Protein AF-A0ABD0P359-F1 (afdb_monomer_lite)

Organism: Cirrhinus mrigala (NCBI:txid683832)

Secondary structure (DSSP, 8-state):
---HHHHHHHHHHHHHHHHS-----HHHHHHHHHHHHHHHHHHHHHHHHTT-HHHHHHHH--

InterPro domains:
  IPR011990 Tetratricopeptide-like helical domain superfamily [G3DSA:1.25.40.10] (1-62)
  IPR011990 Tetratricopeptide-like helical domain superfamily [SSF48452] (2-62)
  IPR050754 Peptidyl-prolyl cis-trans isomerase FKBP4/5/8-like [PTHR46512] (1-62)

Structure (mmCIF, N/CA/C/O backbone):
data_AF-A0ABD0P359-F1
#
_entry.id   AF-A0ABD0P359-F1
#
loop_
_atom_site.group_PDB
_atom_site.id
_atom_site.type_symbol
_atom_site.label_atom_id
_atom_site.label_alt_id
_atom_site.label_comp_id
_atom_site.label_asym_id
_atom_site.label_entity_id
_atom_site.label_seq_id
_atom_site.pdbx_PDB_ins_code
_atom_site.Cartn_x
_atom_site.Cartn_y
_atom_site.Cartn_z
_atom_site.occupancy
_atom_site.B_iso_or_equiv
_atom_site.auth_seq_id
_atom_site.auth_comp_id
_atom_site.auth_asym_id
_atom_site.auth_atom_id
_atom_site.pdbx_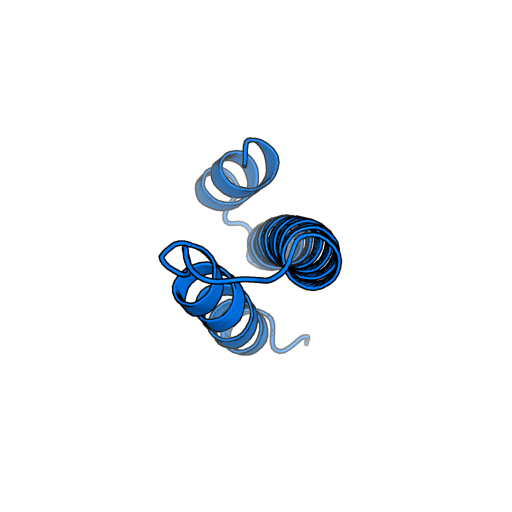PDB_model_num
ATOM 1 N N . GLU A 1 1 ? -20.487 -9.350 7.960 1.00 65.44 1 GLU A N 1
ATOM 2 C CA . GLU A 1 1 ? -19.494 -8.250 7.952 1.00 65.44 1 GLU A CA 1
ATOM 3 C C . GLU A 1 1 ? -18.334 -8.569 7.016 1.00 65.44 1 GLU A C 1
ATOM 5 O O . GLU A 1 1 ? -18.079 -9.743 6.761 1.00 65.44 1 GLU A O 1
ATOM 10 N N . GLY A 1 2 ? -17.658 -7.547 6.480 1.00 84.44 2 GLY A N 1
ATOM 11 C CA . GLY A 1 2 ? -16.491 -7.719 5.606 1.00 84.44 2 GLY A CA 1
ATOM 12 C C . GLY A 1 2 ? -15.195 -7.928 6.397 1.00 84.44 2 GLY A C 1
ATOM 13 O O . GLY A 1 2 ? -14.986 -7.310 7.437 1.00 84.44 2 GLY A O 1
ATOM 14 N N . LYS A 1 3 ? -14.293 -8.781 5.898 1.00 96.06 3 LYS A N 1
ATOM 15 C CA . LYS A 1 3 ? -12.989 -9.102 6.517 1.00 96.06 3 LYS A CA 1
ATOM 16 C C . LYS A 1 3 ? -11.920 -8.027 6.227 1.00 96.06 3 LYS A C 1
ATOM 18 O O . LYS A 1 3 ? -10.805 -8.349 5.820 1.00 96.06 3 LYS A O 1
ATOM 23 N N . TYR A 1 4 ? -12.245 -6.746 6.419 1.00 97.62 4 TYR A N 1
ATOM 24 C CA . TYR A 1 4 ? -11.416 -5.611 5.971 1.00 97.62 4 TYR A CA 1
ATOM 25 C C . TYR A 1 4 ? -10.027 -5.569 6.616 1.00 97.62 4 TYR A C 1
ATOM 27 O O . TYR A 1 4 ? -9.040 -5.315 5.932 1.00 97.62 4 TYR A O 1
ATOM 35 N N . LYS A 1 5 ? -9.922 -5.925 7.902 1.00 96.88 5 LYS A N 1
ATOM 36 C CA . LYS A 1 5 ? -8.629 -6.028 8.596 1.00 96.88 5 LYS A CA 1
ATOM 37 C C . LYS A 1 5 ? -7.722 -7.108 7.999 1.00 96.88 5 LYS A C 1
ATOM 39 O O . LYS A 1 5 ? -6.511 -6.947 7.964 1.00 96.88 5 LYS A O 1
ATOM 44 N N . GLN A 1 6 ? -8.291 -8.217 7.528 1.00 97.94 6 GLN A N 1
ATOM 45 C CA . GLN A 1 6 ? -7.515 -9.272 6.867 1.00 97.94 6 GLN A CA 1
ATOM 46 C C . GLN A 1 6 ? -7.150 -8.868 5.435 1.00 97.94 6 GLN A C 1
ATOM 48 O O . GLN A 1 6 ? -6.033 -9.130 4.996 1.00 97.94 6 GLN A O 1
ATOM 53 N N . ALA A 1 7 ? -8.061 -8.193 4.728 1.00 98.31 7 ALA A N 1
ATOM 54 C CA . ALA A 1 7 ? -7.806 -7.665 3.391 1.00 98.31 7 ALA A CA 1
ATOM 55 C C . ALA A 1 7 ? -6.672 -6.625 3.396 1.00 98.31 7 ALA A C 1
ATOM 57 O O . ALA A 1 7 ? -5.762 -6.714 2.574 1.00 98.31 7 ALA A O 1
ATOM 58 N N . SER A 1 8 ? -6.657 -5.705 4.368 1.00 98.19 8 SER A N 1
ATOM 59 C CA . SER A 1 8 ? -5.601 -4.691 4.480 1.00 98.19 8 SER A CA 1
ATOM 60 C C . SER A 1 8 ? -4.211 -5.304 4.688 1.00 98.19 8 SER A C 1
ATOM 62 O O . SER A 1 8 ? -3.235 -4.796 4.144 1.00 98.19 8 SER A O 1
ATOM 64 N N . VAL A 1 9 ? -4.100 -6.441 5.386 1.00 98.19 9 VAL A N 1
ATOM 65 C CA . VAL A 1 9 ? -2.829 -7.180 5.508 1.00 98.19 9 VAL A CA 1
ATOM 66 C C . VAL A 1 9 ? -2.333 -7.677 4.146 1.00 98.19 9 VAL A C 1
ATOM 68 O O . VAL A 1 9 ? -1.134 -7.617 3.886 1.00 98.19 9 VAL A O 1
ATOM 71 N N . GLN A 1 10 ? -3.225 -8.134 3.263 1.00 98.44 10 GLN A N 1
ATOM 72 C CA . GLN A 1 10 ? -2.828 -8.605 1.930 1.00 98.44 10 GLN A CA 1
ATOM 73 C C . GLN A 1 10 ? -2.383 -7.450 1.031 1.00 98.44 10 GLN A C 1
ATOM 75 O O . GLN A 1 10 ? -1.333 -7.541 0.403 1.00 98.44 10 GLN A O 1
ATOM 80 N N . TYR A 1 11 ? -3.113 -6.333 1.020 1.00 98.50 11 TYR A N 1
ATOM 81 C CA . TYR A 1 11 ? -2.719 -5.173 0.216 1.00 98.50 11 TYR A CA 1
ATOM 82 C C . TYR A 1 11 ? -1.409 -4.534 0.704 1.00 98.50 11 TYR A C 1
ATOM 84 O O . TYR A 1 11 ? -0.576 -4.157 -0.117 1.00 98.50 11 TYR A O 1
ATOM 92 N N . LYS A 1 12 ? -1.155 -4.504 2.022 1.00 98.25 12 LYS A N 1
ATOM 93 C CA . LYS A 1 12 ? 0.143 -4.068 2.575 1.00 98.25 12 LYS A CA 1
ATOM 94 C C . LYS A 1 12 ? 1.316 -4.913 2.075 1.00 98.25 12 LYS A C 1
ATOM 96 O O . LYS A 1 12 ? 2.389 -4.367 1.845 1.00 98.25 12 LYS A O 1
ATOM 101 N N . ARG A 1 13 ? 1.128 -6.226 1.886 1.00 98.00 13 ARG A N 1
ATOM 102 C CA . ARG A 1 13 ? 2.174 -7.103 1.327 1.00 98.00 13 ARG A CA 1
ATOM 103 C C . ARG A 1 13 ? 2.514 -6.733 -0.110 1.00 98.00 13 ARG A C 1
ATOM 105 O O . ARG A 1 13 ? 3.689 -6.682 -0.440 1.00 98.00 13 ARG A O 1
ATOM 112 N N . ILE A 1 14 ? 1.504 -6.426 -0.926 1.00 97.62 14 ILE A N 1
ATOM 113 C CA . ILE A 1 14 ? 1.709 -5.981 -2.311 1.00 97.62 14 ILE A CA 1
ATOM 114 C C . ILE A 1 14 ? 2.554 -4.705 -2.341 1.00 97.62 14 ILE A C 1
ATOM 116 O O . ILE A 1 14 ? 3.556 -4.663 -3.049 1.00 97.62 14 ILE A O 1
ATOM 120 N N . VAL A 1 15 ? 2.182 -3.695 -1.544 1.00 97.38 15 VAL A N 1
ATOM 121 C CA . VAL A 1 15 ? 2.950 -2.441 -1.446 1.00 97.38 15 VAL A CA 1
ATOM 122 C C . VAL A 1 15 ? 4.386 -2.734 -1.013 1.00 97.38 15 VAL A C 1
ATOM 124 O O . VAL A 1 15 ? 5.313 -2.351 -1.713 1.00 97.38 15 VAL A O 1
ATOM 127 N N . SER A 1 16 ? 4.571 -3.486 0.076 1.00 96.19 16 SER A N 1
ATOM 128 C CA . SER A 1 16 ? 5.899 -3.799 0.619 1.00 96.19 16 SER A CA 1
ATOM 129 C C . SER A 1 16 ? 6.797 -4.569 -0.354 1.00 96.19 16 SER A C 1
ATOM 131 O O . SER A 1 16 ? 7.999 -4.320 -0.378 1.00 96.19 16 SER A O 1
ATOM 133 N N . TRP A 1 17 ? 6.248 -5.491 -1.149 1.00 94.81 17 TRP A N 1
ATOM 134 C CA . TRP A 1 17 ? 7.030 -6.236 -2.138 1.00 94.81 17 TRP A CA 1
ATOM 135 C C . TRP A 1 17 ? 7.452 -5.373 -3.325 1.00 94.81 17 TRP A C 1
ATOM 137 O O . TRP A 1 17 ? 8.559 -5.530 -3.822 1.00 94.81 17 TRP A O 1
ATOM 147 N N . LEU A 1 18 ? 6.594 -4.454 -3.770 1.00 95.00 18 LEU A N 1
ATOM 148 C CA . LEU A 1 18 ? 6.833 -3.655 -4.975 1.00 95.00 18 LEU A CA 1
ATOM 149 C C . LEU A 1 18 ? 7.456 -2.276 -4.690 1.00 95.00 18 LEU A C 1
ATOM 151 O O . LEU A 1 18 ? 7.786 -1.548 -5.624 1.00 95.00 18 LEU A O 1
ATOM 155 N N . GLU A 1 19 ? 7.584 -1.871 -3.425 1.00 87.12 19 GLU A N 1
ATOM 156 C CA . GLU A 1 19 ? 8.197 -0.592 -3.038 1.00 87.12 19 GLU A CA 1
ATOM 157 C C . GLU A 1 19 ? 9.722 -0.593 -3.201 1.00 87.12 19 GLU A C 1
ATOM 159 O O . GLU A 1 19 ? 10.301 0.447 -3.510 1.00 87.12 19 GLU A O 1
ATOM 164 N N . HIS A 1 20 ? 10.360 -1.756 -3.046 1.00 82.81 20 HIS A N 1
ATOM 165 C CA . HIS A 1 20 ? 11.820 -1.896 -3.077 1.00 82.81 20 HIS A CA 1
ATOM 166 C C . HIS A 1 20 ? 12.362 -2.594 -4.325 1.00 82.81 20 HIS A C 1
ATOM 168 O O . HIS A 1 20 ? 13.579 -2.703 -4.482 1.00 82.81 20 HIS A O 1
ATOM 174 N N . GLU A 1 21 ? 11.486 -3.051 -5.217 1.00 83.38 21 GLU A N 1
ATOM 175 C CA . GLU A 1 21 ? 11.921 -3.771 -6.403 1.00 83.38 21 GLU A CA 1
ATOM 176 C C . GLU A 1 21 ? 12.375 -2.786 -7.485 1.00 83.38 21 GLU A C 1
ATOM 178 O O . GLU A 1 21 ? 11.601 -1.958 -7.963 1.00 83.38 21 GLU A O 1
ATOM 183 N N . SER A 1 22 ? 13.661 -2.849 -7.828 1.00 76.31 22 SER A N 1
ATOM 184 C CA . SER A 1 22 ? 14.338 -1.883 -8.710 1.00 76.31 22 SER A CA 1
ATOM 185 C C . SER A 1 22 ? 14.881 -2.514 -9.995 1.00 76.31 22 SER A C 1
ATOM 187 O O . SER A 1 22 ? 15.379 -1.803 -10.864 1.00 76.31 22 SER A O 1
ATOM 189 N N . SER A 1 23 ? 14.758 -3.836 -10.139 1.00 87.12 23 SER A N 1
ATOM 190 C CA . SER A 1 23 ? 15.331 -4.627 -11.236 1.00 87.12 23 SER A CA 1
ATOM 191 C C . SER A 1 23 ? 14.289 -5.201 -12.205 1.00 87.12 23 SER A C 1
ATOM 193 O O . SER A 1 23 ? 14.476 -6.285 -12.753 1.00 87.12 23 SER A O 1
ATOM 195 N N . MET A 1 24 ? 13.191 -4.479 -12.432 1.00 90.88 24 MET A N 1
ATOM 196 C CA . MET A 1 24 ? 12.123 -4.907 -13.343 1.00 90.88 24 MET A CA 1
ATOM 197 C C . MET A 1 24 ? 12.392 -4.490 -14.790 1.00 90.88 24 MET A C 1
ATOM 199 O O . MET A 1 24 ? 12.973 -3.434 -15.046 1.00 90.88 24 MET A O 1
ATOM 203 N N . GLN A 1 25 ? 11.928 -5.299 -15.746 1.00 94.69 25 GLN A N 1
ATOM 204 C CA . GLN A 1 25 ? 11.839 -4.845 -17.134 1.00 94.69 25 GLN A CA 1
ATOM 205 C C . GLN A 1 25 ? 10.789 -3.725 -17.261 1.00 94.69 25 GLN A C 1
ATOM 207 O O . GLN A 1 25 ? 9.865 -3.665 -16.448 1.00 94.69 25 GLN A O 1
ATOM 212 N N . PRO A 1 26 ? 10.873 -2.841 -18.274 1.00 91.88 26 PRO A N 1
ATOM 213 C CA . PRO A 1 26 ? 9.964 -1.696 -18.386 1.00 91.88 26 PRO A CA 1
ATOM 214 C C . PRO A 1 26 ? 8.470 -2.062 -18.378 1.00 91.88 26 PRO A C 1
ATOM 216 O O . PRO A 1 26 ? 7.660 -1.352 -17.784 1.00 91.88 26 PRO A O 1
ATOM 219 N N . ASP A 1 27 ? 8.090 -3.183 -18.998 1.00 93.62 27 ASP A N 1
ATOM 220 C CA . ASP A 1 27 ? 6.698 -3.645 -19.026 1.00 93.62 27 ASP A CA 1
ATOM 221 C C . ASP A 1 27 ? 6.236 -4.217 -17.674 1.00 93.62 27 ASP A C 1
ATOM 223 O O . ASP A 1 27 ? 5.060 -4.126 -17.314 1.00 93.62 27 ASP A O 1
ATOM 227 N N . GLU A 1 28 ? 7.152 -4.809 -16.909 1.00 94.69 28 GLU A N 1
ATOM 228 C CA . GLU A 1 28 ? 6.906 -5.284 -15.549 1.00 94.69 28 GLU A CA 1
ATOM 229 C C . GLU A 1 28 ? 6.801 -4.113 -14.571 1.00 94.69 28 GLU A C 1
ATOM 231 O O . GLU A 1 28 ? 5.930 -4.123 -13.701 1.00 94.69 28 GLU A O 1
ATOM 236 N N . GLU A 1 29 ? 7.615 -3.071 -14.757 1.00 93.75 29 GLU A N 1
ATOM 237 C CA . GLU A 1 29 ? 7.569 -1.848 -13.956 1.00 93.75 29 GLU A CA 1
ATOM 238 C C . GLU A 1 29 ? 6.211 -1.141 -14.098 1.00 93.75 29 GLU A C 1
ATOM 240 O O . GLU A 1 29 ? 5.623 -0.706 -13.105 1.00 93.75 29 GLU A O 1
ATOM 245 N N . GLU A 1 30 ? 5.663 -1.066 -15.314 1.00 94.56 30 GLU A N 1
ATOM 246 C CA . GLU A 1 30 ? 4.336 -0.489 -15.551 1.00 94.56 30 GLU A CA 1
ATOM 247 C C . GLU A 1 30 ? 3.229 -1.297 -14.851 1.00 94.56 30 GLU A C 1
ATOM 249 O O . GLU A 1 30 ? 2.383 -0.732 -14.148 1.00 94.56 30 GLU A O 1
ATOM 254 N N . LYS A 1 31 ? 3.277 -2.633 -14.952 1.00 95.94 31 LYS A N 1
ATOM 255 C CA . LYS A 1 31 ? 2.349 -3.530 -14.239 1.00 95.94 31 LYS A CA 1
ATOM 256 C C . LYS A 1 31 ? 2.483 -3.386 -12.721 1.00 95.94 31 LYS A C 1
ATOM 258 O O . LYS A 1 31 ? 1.472 -3.362 -12.018 1.00 95.94 31 LYS A O 1
ATOM 263 N N . ALA A 1 32 ? 3.706 -3.254 -12.210 1.00 95.88 32 ALA A N 1
ATOM 264 C CA . ALA A 1 32 ? 3.974 -3.073 -10.789 1.00 95.88 32 ALA A CA 1
ATOM 265 C C . ALA A 1 32 ? 3.429 -1.734 -10.273 1.00 95.88 32 ALA A C 1
ATOM 267 O O . ALA A 1 32 ? 2.784 -1.705 -9.224 1.00 95.88 32 ALA A O 1
ATOM 268 N N . LYS A 1 33 ? 3.604 -0.640 -11.026 1.00 94.94 33 LYS A N 1
ATOM 269 C CA . LYS A 1 33 ? 3.012 0.672 -10.710 1.00 94.94 33 LYS A CA 1
ATOM 270 C C . LYS A 1 33 ? 1.487 0.601 -10.655 1.00 94.94 33 LYS A C 1
ATOM 272 O O . LYS A 1 33 ? 0.894 1.050 -9.674 1.00 94.94 33 LYS A O 1
ATOM 277 N N . ALA A 1 34 ? 0.857 -0.019 -11.654 1.00 97.00 34 ALA A N 1
ATOM 278 C CA . ALA A 1 34 ? -0.595 -0.197 -11.679 1.00 97.00 34 ALA A CA 1
ATOM 279 C C . ALA A 1 34 ? -1.097 -1.020 -10.479 1.00 97.00 34 ALA A C 1
ATOM 281 O O . ALA A 1 34 ? -2.082 -0.657 -9.831 1.00 97.00 34 ALA A O 1
ATOM 282 N N . LEU A 1 35 ? -0.395 -2.104 -10.137 1.00 97.62 35 LEU A N 1
ATOM 283 C CA . LEU A 1 35 ? -0.751 -2.957 -9.006 1.00 97.62 35 LEU A CA 1
ATOM 284 C C . LEU A 1 35 ? -0.558 -2.250 -7.654 1.00 97.62 35 LEU A C 1
ATOM 286 O O . LEU A 1 35 ? -1.396 -2.402 -6.762 1.00 97.62 35 LEU A O 1
ATOM 290 N N . ARG A 1 36 ? 0.496 -1.439 -7.500 1.00 97.38 36 ARG A N 1
ATOM 291 C CA . ARG A 1 36 ? 0.712 -0.605 -6.306 1.00 97.38 36 ARG A CA 1
ATOM 292 C C . ARG A 1 36 ? -0.396 0.423 -6.121 1.00 97.38 36 ARG A C 1
ATOM 294 O O . ARG A 1 36 ? -0.935 0.518 -5.021 1.00 97.38 36 ARG A O 1
A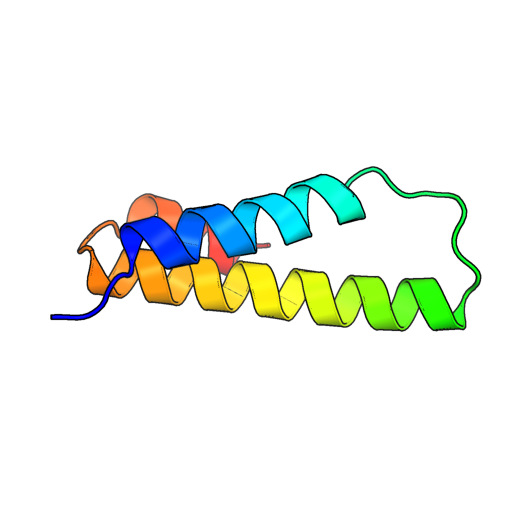TOM 301 N N . LEU A 1 37 ? -0.775 1.131 -7.186 1.00 97.88 37 LEU A N 1
ATOM 302 C CA . LEU A 1 37 ? -1.891 2.079 -7.154 1.00 97.88 37 LEU A CA 1
ATOM 303 C C . LEU A 1 37 ? -3.183 1.385 -6.701 1.00 97.88 37 LEU A C 1
ATOM 305 O O . LEU A 1 37 ? -3.853 1.838 -5.775 1.00 97.88 37 LEU A O 1
ATOM 309 N N . ALA A 1 38 ? -3.501 0.229 -7.290 1.00 98.56 38 ALA A N 1
ATOM 310 C CA . ALA A 1 38 ? -4.668 -0.552 -6.890 1.00 98.56 38 ALA A CA 1
ATOM 311 C C . ALA A 1 38 ? -4.601 -0.996 -5.415 1.00 98.56 38 ALA A C 1
ATOM 313 O O . ALA A 1 38 ? -5.617 -0.979 -4.716 1.00 98.56 38 ALA A O 1
ATOM 314 N N . ALA A 1 39 ? -3.423 -1.382 -4.917 1.00 98.62 39 ALA A N 1
ATOM 315 C CA . ALA A 1 39 ? -3.238 -1.765 -3.520 1.00 98.62 39 ALA A CA 1
ATOM 316 C C . ALA A 1 39 ? -3.466 -0.586 -2.557 1.00 98.62 39 ALA A C 1
ATOM 318 O O . ALA A 1 39 ? -4.165 -0.763 -1.558 1.00 98.62 39 ALA A O 1
ATOM 319 N N . HIS A 1 40 ? -2.952 0.606 -2.871 1.00 98.69 40 HIS A N 1
ATOM 320 C CA . HIS A 1 40 ? -3.178 1.818 -2.078 1.00 98.69 40 HIS A CA 1
ATOM 321 C C . HIS A 1 40 ? -4.658 2.220 -2.045 1.00 98.69 40 HIS A C 1
ATOM 323 O O . HIS A 1 40 ? -5.226 2.378 -0.963 1.00 98.69 40 HIS A O 1
ATOM 329 N N . LEU A 1 41 ? -5.342 2.247 -3.192 1.00 98.75 41 LEU A N 1
ATOM 330 C CA . LEU A 1 41 ? -6.779 2.550 -3.247 1.00 98.75 41 LEU A CA 1
ATOM 331 C C . LEU A 1 41 ? -7.621 1.542 -2.447 1.00 98.75 41 LEU A C 1
ATOM 333 O O . LEU A 1 41 ? -8.551 1.912 -1.725 1.00 98.75 41 LEU A O 1
ATOM 337 N N . ASN A 1 42 ? -7.272 0.257 -2.519 1.00 98.75 42 ASN A N 1
ATOM 338 C CA . ASN A 1 42 ? -7.949 -0.775 -1.741 1.00 98.75 42 ASN A CA 1
ATOM 339 C C . ASN A 1 42 ? -7.654 -0.678 -0.237 1.00 98.75 42 ASN A C 1
ATOM 341 O O . ASN A 1 42 ? -8.540 -0.970 0.573 1.00 98.75 42 ASN A O 1
ATOM 345 N N . LEU A 1 43 ? -6.450 -0.250 0.157 1.00 98.75 43 LEU A N 1
ATOM 346 C CA . LEU A 1 43 ? -6.126 0.066 1.550 1.00 98.75 43 LEU A CA 1
ATOM 347 C C . LEU A 1 43 ? -6.960 1.236 2.054 1.00 98.75 43 LEU A C 1
ATOM 349 O O . LEU A 1 43 ? -7.592 1.100 3.102 1.00 98.75 43 LEU A O 1
ATOM 353 N N . ALA A 1 44 ? -7.033 2.326 1.289 1.00 98.75 44 ALA A N 1
ATOM 354 C CA . ALA A 1 44 ? -7.867 3.473 1.621 1.00 98.75 44 ALA A CA 1
ATOM 355 C C . ALA A 1 44 ? -9.331 3.054 1.827 1.00 98.75 44 ALA A C 1
ATOM 357 O O . ALA A 1 44 ? -9.934 3.371 2.852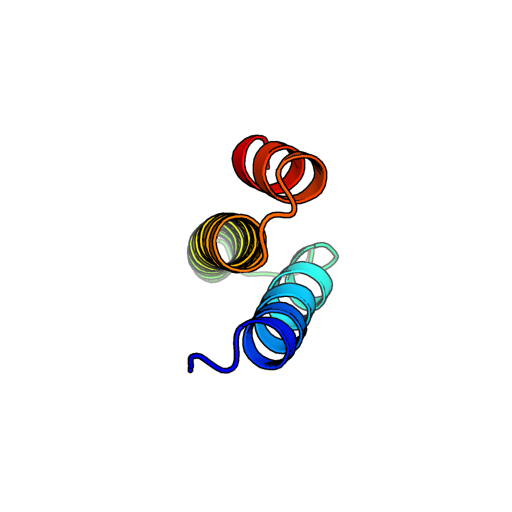 1.00 98.75 44 ALA A O 1
ATOM 358 N N . MET A 1 45 ? -9.880 2.236 0.923 1.00 98.38 45 MET A N 1
ATOM 359 C CA . MET A 1 45 ? -11.234 1.694 1.063 1.00 98.38 45 MET A CA 1
ATOM 360 C C . MET A 1 45 ? -11.398 0.834 2.325 1.00 98.38 45 MET A C 1
ATOM 362 O O . MET A 1 45 ? -12.376 1.007 3.056 1.00 98.38 45 MET A O 1
ATOM 366 N N . CYS A 1 46 ? -10.447 -0.061 2.621 1.00 98.44 46 CYS A N 1
ATOM 367 C CA . CYS A 1 46 ? -10.491 -0.872 3.840 1.00 98.44 46 CYS A CA 1
ATOM 368 C C . CYS A 1 46 ? -10.517 0.011 5.093 1.00 98.44 46 CYS A C 1
ATOM 370 O O . CYS A 1 46 ? -11.326 -0.233 5.986 1.00 98.44 46 CYS A O 1
ATOM 372 N N . TYR A 1 47 ? -9.673 1.042 5.150 1.00 98.50 47 TYR A N 1
ATOM 373 C CA . TYR A 1 47 ? -9.617 1.971 6.275 1.00 98.50 47 TYR A CA 1
ATOM 374 C C . TYR A 1 47 ? -10.897 2.801 6.420 1.00 98.50 47 TYR A C 1
ATOM 376 O O . TYR A 1 47 ? -11.420 2.911 7.527 1.00 98.50 47 TYR A O 1
ATOM 384 N N . LEU A 1 48 ? -11.493 3.269 5.318 1.00 98.31 48 LEU A N 1
ATOM 385 C CA . LEU A 1 48 ? -12.811 3.916 5.347 1.00 98.31 48 LEU A CA 1
ATOM 386 C C . LEU A 1 48 ? -13.895 2.984 5.914 1.00 98.31 48 LEU A C 1
ATOM 388 O O . LEU A 1 48 ? -14.708 3.409 6.733 1.00 98.31 48 LEU A O 1
ATOM 392 N N . LYS A 1 49 ? -13.895 1.698 5.532 1.00 98.00 49 LYS A N 1
ATOM 393 C CA . LYS A 1 49 ? -14.837 0.696 6.069 1.00 98.00 49 LYS A CA 1
ATOM 394 C C . LYS A 1 49 ? -14.606 0.368 7.545 1.00 98.00 49 LYS A C 1
ATOM 396 O O . LYS A 1 49 ? -15.549 -0.058 8.206 1.00 98.00 49 LYS A O 1
ATOM 401 N N . MET A 1 50 ? -13.389 0.564 8.047 1.00 97.38 50 MET A N 1
ATOM 402 C CA . MET A 1 50 ? -13.023 0.390 9.457 1.00 97.38 50 MET A CA 1
ATOM 403 C C . MET A 1 50 ? -13.117 1.692 10.270 1.00 97.38 50 MET A C 1
ATOM 405 O O . MET A 1 50 ? -12.823 1.669 11.458 1.00 97.38 50 MET A O 1
ATOM 409 N N . GLN A 1 51 ? -13.570 2.797 9.661 1.00 97.69 51 GLN A N 1
ATOM 410 C CA . GLN A 1 51 ? -13.664 4.125 10.285 1.00 97.69 51 GLN A CA 1
ATOM 411 C C . GLN A 1 51 ? -12.306 4.690 10.750 1.00 97.69 51 GLN A C 1
ATOM 413 O O . GLN A 1 51 ? -12.224 5.396 11.751 1.00 97.69 51 GLN A O 1
ATOM 418 N N . GLU A 1 52 ? -11.241 4.422 9.990 1.00 98.12 52 GLU A N 1
ATOM 419 C CA . GLU A 1 52 ? -9.885 4.934 10.226 1.00 98.12 52 GLU A CA 1
ATOM 420 C C . GL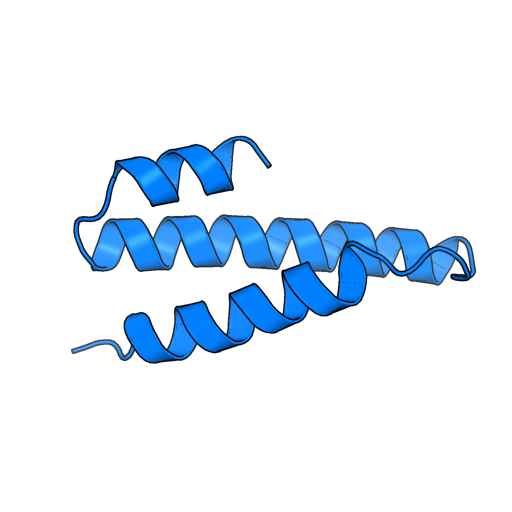U A 1 52 ? -9.515 5.980 9.143 1.00 98.12 52 GLU A C 1
ATOM 422 O O . GLU A 1 52 ? -8.863 5.647 8.154 1.00 98.12 52 GLU A O 1
ATOM 427 N N . PRO A 1 53 ? -9.941 7.254 9.257 1.00 97.50 53 PRO A N 1
ATOM 428 C CA . PRO A 1 53 ? -9.817 8.230 8.167 1.00 97.50 53 PRO A CA 1
ATOM 429 C C . PRO A 1 53 ? -8.380 8.700 7.898 1.00 97.50 53 PRO A C 1
ATOM 431 O O . PRO A 1 53 ? -8.039 8.963 6.748 1.00 97.50 53 PRO A O 1
ATOM 434 N N . SER A 1 54 ? -7.526 8.787 8.922 1.00 98.31 54 SER A N 1
ATOM 435 C CA . SER A 1 54 ? -6.125 9.205 8.761 1.00 98.31 54 SER A CA 1
ATOM 436 C C . SER A 1 54 ? -5.326 8.258 7.854 1.00 98.31 54 SER A C 1
ATOM 438 O O . SER A 1 54 ? -4.830 8.724 6.829 1.00 98.31 54 SER A O 1
ATOM 440 N N . PRO A 1 55 ? -5.261 6.935 8.117 1.00 98.19 55 PRO A N 1
ATOM 441 C CA . PRO A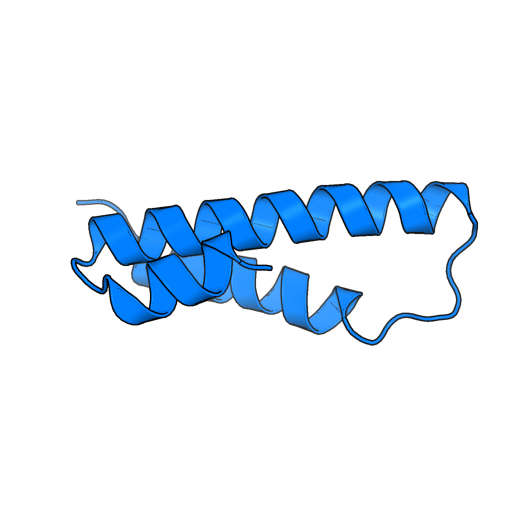 1 55 ? -4.555 6.023 7.217 1.00 98.19 55 PRO A CA 1
ATOM 442 C C . PRO A 1 55 ? -5.263 5.853 5.865 1.00 98.19 55 PRO A C 1
ATOM 444 O O . PRO A 1 55 ? -4.626 5.453 4.890 1.00 98.19 55 PRO A O 1
ATOM 447 N N . ALA A 1 56 ? -6.564 6.159 5.770 1.00 98.62 56 ALA A N 1
ATOM 448 C CA . ALA A 1 56 ? -7.237 6.226 4.479 1.00 98.62 56 ALA A CA 1
ATOM 449 C C . ALA A 1 56 ? -6.685 7.369 3.616 1.00 98.62 56 ALA A C 1
ATOM 451 O O . ALA A 1 56 ? -6.318 7.124 2.471 1.00 98.62 56 ALA A O 1
ATOM 452 N N . LEU A 1 57 ? -6.575 8.579 4.179 1.00 98.56 57 LEU A N 1
ATOM 453 C CA . LEU A 1 57 ? -6.016 9.745 3.491 1.00 98.56 57 LEU A CA 1
ATOM 454 C C . LEU A 1 57 ? -4.565 9.501 3.061 1.00 98.56 57 LEU A C 1
ATOM 456 O O . LEU A 1 57 ? -4.242 9.695 1.896 1.00 98.56 57 LEU A O 1
ATOM 460 N N . GLU A 1 58 ? -3.735 8.959 3.958 1.00 98.50 58 GLU A N 1
ATOM 461 C CA . GLU A 1 58 ? -2.340 8.615 3.645 1.00 98.50 58 GLU A CA 1
ATOM 462 C C . GLU A 1 58 ? -2.210 7.669 2.444 1.00 98.50 58 GLU A C 1
ATOM 464 O O . GLU A 1 58 ? -1.237 7.754 1.705 1.00 98.50 58 GLU A O 1
ATOM 469 N N . ASN A 1 59 ? -3.166 6.754 2.241 1.00 98.44 59 ASN A N 1
ATOM 470 C CA . ASN A 1 59 ? -3.165 5.850 1.088 1.00 98.44 59 ASN A CA 1
ATOM 471 C C . ASN A 1 59 ? -3.793 6.465 -0.170 1.00 98.44 59 ASN A C 1
ATOM 473 O O . ASN A 1 59 ? -3.535 5.959 -1.253 1.00 98.44 59 ASN A O 1
ATOM 477 N N . CYS A 1 60 ? -4.5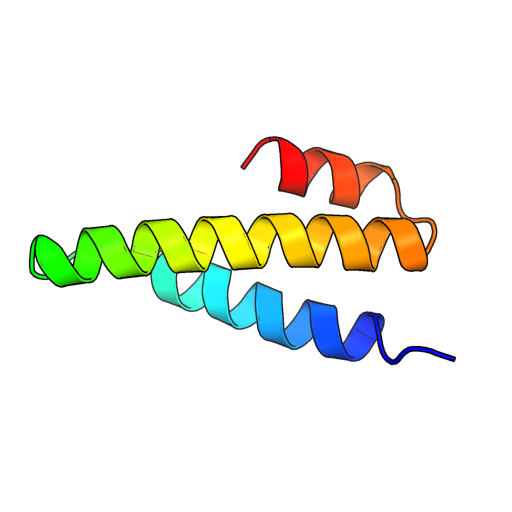97 7.523 -0.057 1.00 98.19 60 CYS A N 1
ATOM 478 C CA . CYS A 1 60 ? -5.079 8.275 -1.219 1.00 98.19 60 CYS A CA 1
ATOM 479 C C . CYS A 1 60 ? -3.993 9.182 -1.818 1.00 98.19 60 CYS A C 1
ATOM 481 O O . CYS A 1 60 ? -4.033 9.452 -3.014 1.00 98.19 60 CYS A O 1
ATOM 483 N N . ASP A 1 61 ? -3.046 9.645 -0.998 1.00 98.06 61 ASP A N 1
ATOM 484 C CA . ASP A 1 61 ? -1.936 10.506 -1.431 1.00 98.06 61 ASP A CA 1
ATOM 485 C C . ASP A 1 61 ? -0.791 9.732 -2.118 1.00 98.06 61 ASP A C 1
ATOM 487 O O . ASP A 1 61 ? 0.098 10.344 -2.715 1.00 98.06 61 ASP A O 1
ATOM 491 N N . LYS A 1 62 ? -0.777 8.399 -1.995 1.00 94.94 62 LYS A N 1
ATOM 492 C CA . LYS A 1 62 ? 0.249 7.491 -2.534 1.00 94.94 62 LYS A CA 1
ATOM 493 C C . LYS A 1 62 ? -0.069 7.041 -3.954 1.00 94.94 62 LYS A C 1
ATOM 495 O O . LYS A 1 62 ? 0.895 6.999 -4.751 1.00 94.94 62 LYS A O 1
#

Radius of gyration: 12.51 Å; chains: 1; bounding box: 35×20×29 Å

pLDDT: mean 95.32, std 5.92, range [65.44, 98.75]

Foldseek 3Di:
DDPLVVLLVVLVVLLVVLVPDDPDDPVVVVVSVVSNLVSLCSNLVSCVVVVNNVSNVVSVVD

Sequence (62 aa):
EGKYKQASVQYKRIVSWLEHESSMQPDEEEKAKALRLAAHLNLAMCYLKMQEPSPALENCDK